Protein AF-X6FCH0-F1 (afdb_monomer_lite)

Sequence (86 aa):
MRVAAMTLAFYPGGSNLQAIRYAIMPQALPVILSVILYNFESNARSGMILGIVGAGGTGFLLADRMHAFRWPEAWSIIFMIIAMST

Structure (mmCIF, N/CA/C/O backbone):
data_AF-X6FCH0-F1
#
_entry.id   AF-X6FCH0-F1
#
loop_
_atom_site.group_PDB
_atom_site.id
_atom_site.type_symbol
_atom_site.label_atom_id
_atom_site.label_alt_id
_atom_site.label_comp_id
_atom_site.label_asym_id
_atom_site.label_entity_id
_atom_site.label_seq_id
_atom_site.pdbx_PDB_ins_code
_atom_site.Cartn_x
_atom_site.Cartn_y
_atom_site.Cartn_z
_atom_site.occupancy
_atom_site.B_iso_or_equiv
_atom_site.auth_seq_id
_atom_site.auth_comp_id
_atom_site.auth_asym_id
_atom_site.auth_atom_id
_atom_site.pdbx_PDB_model_num
ATOM 1 N N . MET A 1 1 ? 23.872 -12.091 -20.850 1.00 54.84 1 MET A N 1
ATOM 2 C CA . MET A 1 1 ? 22.657 -11.496 -21.463 1.00 54.84 1 MET A CA 1
ATOM 3 C C . MET A 1 1 ? 22.687 -9.968 -21.577 1.00 54.84 1 MET A C 1
ATOM 5 O O . MET A 1 1 ? 22.362 -9.482 -22.649 1.00 54.84 1 MET A O 1
ATOM 9 N N . ARG A 1 2 ? 23.113 -9.199 -20.557 1.00 56.41 2 ARG A N 1
ATOM 10 C CA . ARG A 1 2 ? 23.084 -7.712 -20.585 1.00 56.41 2 ARG A CA 1
ATOM 11 C C . ARG A 1 2 ? 23.909 -7.062 -21.715 1.00 56.41 2 ARG A C 1
ATOM 13 O O . ARG A 1 2 ? 23.499 -6.044 -22.254 1.00 56.41 2 ARG A O 1
ATOM 20 N N . VAL A 1 3 ? 25.030 -7.673 -22.105 1.00 56.84 3 VAL A N 1
ATOM 21 C CA . VAL A 1 3 ? 25.936 -7.134 -23.141 1.00 56.84 3 VAL A CA 1
ATOM 22 C C . VAL A 1 3 ? 25.393 -7.336 -24.566 1.00 56.84 3 VAL A C 1
ATOM 24 O O . VAL A 1 3 ? 25.558 -6.457 -25.399 1.00 56.84 3 VAL A O 1
ATOM 27 N N . ALA A 1 4 ? 24.673 -8.433 -24.835 1.00 58.75 4 ALA A N 1
ATOM 28 C CA . ALA A 1 4 ? 24.173 -8.761 -26.178 1.00 58.75 4 ALA A CA 1
ATOM 29 C C . ALA A 1 4 ? 23.015 -7.854 -26.646 1.00 58.75 4 ALA A C 1
ATOM 31 O O . ALA A 1 4 ? 22.931 -7.507 -27.820 1.00 58.75 4 ALA A O 1
ATOM 32 N N . ALA A 1 5 ? 22.133 -7.436 -25.730 1.00 60.00 5 ALA A N 1
ATOM 33 C CA . ALA A 1 5 ? 21.059 -6.487 -26.046 1.00 60.00 5 ALA A CA 1
ATOM 34 C C . ALA A 1 5 ? 21.601 -5.068 -26.296 1.00 60.00 5 ALA A C 1
ATOM 36 O O . ALA A 1 5 ? 21.086 -4.348 -27.148 1.00 60.00 5 ALA A O 1
ATOM 37 N N . MET A 1 6 ? 22.668 -4.684 -25.583 1.00 61.53 6 MET A N 1
ATOM 38 C CA . MET A 1 6 ? 23.349 -3.403 -25.779 1.00 61.53 6 MET A CA 1
ATOM 39 C C . MET A 1 6 ? 24.069 -3.369 -27.135 1.00 61.53 6 MET A C 1
ATOM 41 O O . MET A 1 6 ? 23.981 -2.379 -27.844 1.00 61.53 6 MET A O 1
ATOM 45 N N . THR A 1 7 ? 24.731 -4.451 -27.552 1.00 62.03 7 THR A N 1
ATOM 46 C CA . THR A 1 7 ? 25.464 -4.477 -28.829 1.00 62.03 7 THR A CA 1
ATOM 47 C C . THR A 1 7 ? 24.557 -4.510 -30.061 1.00 62.03 7 THR A C 1
ATOM 49 O O . THR A 1 7 ? 24.885 -3.872 -31.056 1.00 62.03 7 THR A O 1
ATOM 52 N N . LEU A 1 8 ? 23.399 -5.182 -30.008 1.00 64.06 8 LEU A N 1
ATOM 53 C CA . LEU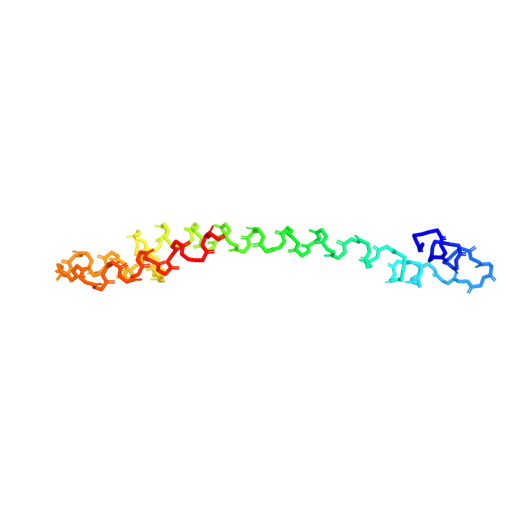 A 1 8 ? 22.412 -5.176 -31.105 1.00 64.06 8 LEU A CA 1
ATOM 54 C C . LEU A 1 8 ? 21.766 -3.796 -31.314 1.00 64.06 8 LEU A C 1
ATOM 56 O O . LEU A 1 8 ? 21.417 -3.433 -32.434 1.00 64.06 8 LEU A O 1
ATOM 60 N N . ALA A 1 9 ? 21.639 -3.019 -30.240 1.00 61.44 9 ALA A N 1
ATOM 61 C CA . ALA A 1 9 ? 21.061 -1.682 -30.250 1.00 61.44 9 ALA A CA 1
ATOM 62 C C . ALA A 1 9 ? 21.947 -0.619 -30.930 1.00 61.44 9 ALA A C 1
ATOM 64 O O . ALA A 1 9 ? 21.414 0.336 -31.489 1.00 61.44 9 ALA A O 1
ATOM 65 N N . PHE A 1 10 ? 23.274 -0.788 -30.899 1.00 65.12 10 PHE A N 1
ATOM 66 C CA . PHE A 1 10 ? 24.248 0.136 -31.505 1.00 65.12 10 PHE A CA 1
ATOM 67 C C . PHE A 1 10 ? 24.873 -0.401 -32.803 1.00 65.12 10 PHE A C 1
ATOM 69 O O . PHE A 1 10 ? 25.876 0.135 -33.275 1.00 65.12 10 PHE A O 1
ATOM 76 N N . TYR A 1 11 ? 24.304 -1.457 -33.394 1.00 68.25 11 TYR A N 1
ATOM 77 C CA . TYR A 1 11 ? 24.742 -1.943 -34.701 1.00 68.25 11 TYR A CA 1
ATOM 78 C C . TYR A 1 11 ? 24.430 -0.895 -35.788 1.00 68.25 11 TYR A C 1
ATOM 80 O O . TYR A 1 11 ? 23.371 -0.261 -35.714 1.00 68.25 11 TYR A O 1
ATOM 88 N N . PRO A 1 12 ? 25.290 -0.696 -36.806 1.00 55.47 12 PRO A N 1
ATOM 89 C CA . PRO A 1 12 ? 25.000 0.223 -37.904 1.00 55.47 12 PRO A CA 1
ATOM 90 C C . PRO A 1 12 ? 23.745 -0.246 -38.660 1.00 55.47 12 PRO A C 1
ATOM 92 O O . PRO A 1 12 ? 23.785 -1.199 -39.432 1.00 55.47 12 PRO A O 1
ATOM 95 N N . GLY A 1 13 ? 22.608 0.397 -38.365 1.00 65.94 13 GLY A N 1
ATOM 96 C CA . GLY A 1 13 ? 21.267 0.040 -38.851 1.00 65.94 13 GLY A CA 1
ATOM 97 C C . GLY A 1 13 ? 20.178 -0.027 -37.764 1.00 65.94 13 GLY A C 1
ATOM 98 O O . GLY A 1 13 ? 18.995 0.010 -38.095 1.00 65.94 13 GLY A O 1
ATOM 99 N N . GLY A 1 14 ? 20.542 -0.085 -36.478 1.00 66.31 14 GLY A N 1
ATOM 100 C CA . GLY A 1 14 ? 19.594 -0.058 -35.357 1.00 66.31 14 GLY A CA 1
ATOM 101 C C . GLY A 1 14 ? 19.088 1.356 -35.052 1.00 66.31 14 GLY A C 1
ATOM 102 O O . GLY A 1 14 ? 19.873 2.299 -34.976 1.00 66.31 14 GLY A O 1
ATOM 103 N N . SER A 1 15 ? 17.773 1.533 -34.870 1.00 76.06 15 SER A N 1
ATOM 104 C CA . SER A 1 15 ? 17.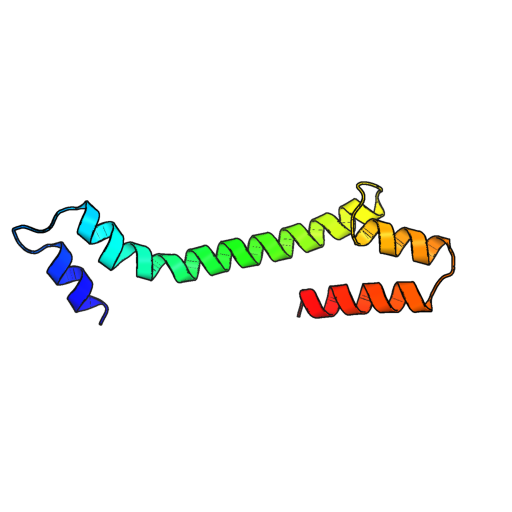220 2.839 -34.477 1.00 76.06 15 SER A CA 1
ATOM 105 C C . SER A 1 15 ? 17.346 3.064 -32.968 1.00 76.06 15 SER A C 1
ATOM 107 O O . SER A 1 15 ? 17.147 2.144 -32.170 1.00 76.06 15 SER A O 1
ATOM 109 N N . ASN A 1 16 ? 17.581 4.314 -32.553 1.00 71.12 16 ASN A N 1
ATOM 110 C CA . ASN A 1 16 ? 17.636 4.704 -31.135 1.00 71.12 16 ASN A CA 1
ATOM 111 C C . ASN A 1 16 ? 16.389 4.255 -30.343 1.00 71.12 16 ASN A C 1
ATOM 113 O O . ASN A 1 16 ? 16.461 3.983 -29.146 1.00 71.12 16 ASN A O 1
ATOM 117 N N . LEU A 1 17 ? 15.238 4.123 -31.011 1.00 74.38 17 LEU A N 1
ATOM 118 C CA . LEU A 1 17 ? 13.998 3.658 -30.393 1.00 74.38 17 LEU A CA 1
ATOM 119 C C . LEU A 1 17 ? 14.007 2.146 -30.100 1.00 74.38 17 LEU A C 1
ATOM 121 O O . LEU A 1 17 ? 13.441 1.721 -29.091 1.00 74.38 17 LEU A O 1
ATOM 125 N N . GLN A 1 18 ? 14.659 1.332 -30.937 1.00 73.69 18 GLN A N 1
ATOM 126 C CA . GLN A 1 18 ? 14.854 -0.099 -30.665 1.00 73.69 18 GLN A CA 1
ATOM 127 C C . GLN A 1 18 ? 15.809 -0.312 -29.486 1.00 73.69 18 GLN A C 1
ATOM 129 O O . GLN A 1 18 ? 15.530 -1.148 -28.626 1.00 73.69 18 GLN A O 1
ATOM 134 N N . ALA A 1 19 ? 16.867 0.499 -29.389 1.00 74.94 19 ALA A N 1
ATOM 135 C CA . ALA A 1 19 ? 17.784 0.492 -28.252 1.00 74.94 19 ALA A CA 1
ATOM 136 C C . ALA A 1 19 ? 17.052 0.736 -26.922 1.00 74.94 19 ALA A C 1
ATOM 138 O O . ALA A 1 19 ? 17.180 -0.036 -25.970 1.00 74.94 19 ALA A O 1
ATOM 139 N N . ILE A 1 20 ? 16.214 1.775 -26.872 1.00 76.94 20 ILE A N 1
ATOM 140 C CA . ILE A 1 20 ? 15.455 2.126 -25.668 1.00 76.94 20 ILE A CA 1
ATOM 141 C C . ILE A 1 20 ? 14.472 1.013 -25.294 1.00 76.94 20 ILE A C 1
ATOM 143 O O . ILE A 1 20 ? 14.429 0.607 -24.135 1.00 76.94 20 ILE A O 1
ATOM 147 N N . ARG A 1 21 ? 13.703 0.486 -26.254 1.00 78.12 21 ARG A N 1
ATOM 148 C CA . ARG A 1 21 ? 12.667 -0.522 -25.977 1.00 78.12 21 ARG A CA 1
ATOM 149 C C . ARG A 1 21 ? 13.220 -1.889 -25.586 1.00 78.12 21 ARG A C 1
ATOM 151 O O . ARG A 1 21 ? 12.618 -2.535 -24.740 1.00 78.12 21 ARG A O 1
ATOM 158 N N . TYR A 1 22 ? 14.329 -2.331 -26.176 1.00 76.75 22 TYR A N 1
ATOM 159 C CA . TYR A 1 22 ? 14.817 -3.705 -25.992 1.00 76.75 22 TYR A CA 1
ATOM 160 C C . TYR A 1 22 ? 16.060 -3.825 -25.111 1.00 76.75 22 TYR A C 1
ATOM 162 O O . TYR A 1 22 ? 16.287 -4.891 -24.543 1.00 76.75 22 TYR A O 1
ATOM 170 N N . ALA A 1 23 ? 16.846 -2.759 -24.947 1.00 75.62 23 ALA A N 1
ATOM 171 C CA . ALA A 1 23 ? 17.992 -2.774 -24.042 1.00 75.62 23 ALA A CA 1
ATOM 172 C C . ALA A 1 23 ? 17.672 -2.081 -22.713 1.00 75.62 23 ALA A C 1
ATOM 174 O O . ALA A 1 23 ? 17.950 -2.645 -21.658 1.00 75.62 23 ALA A O 1
ATOM 175 N N . ILE A 1 24 ? 17.075 -0.887 -22.739 1.00 79.31 24 ILE A N 1
ATOM 176 C CA . ILE A 1 24 ? 16.958 -0.033 -21.542 1.00 79.31 24 ILE A CA 1
ATOM 177 C C . ILE A 1 24 ? 15.655 -0.300 -20.778 1.00 79.31 24 ILE A C 1
ATOM 179 O O . ILE A 1 24 ? 15.685 -0.543 -19.572 1.00 79.31 24 ILE A O 1
ATOM 183 N N . MET A 1 25 ? 14.514 -0.308 -21.468 1.00 83.25 25 MET A N 1
ATOM 184 C CA . MET A 1 25 ? 13.193 -0.489 -20.862 1.00 83.25 25 MET A CA 1
ATOM 185 C C . MET A 1 25 ? 13.072 -1.792 -20.052 1.00 83.25 25 MET A C 1
ATOM 187 O O . MET A 1 25 ? 12.711 -1.686 -18.885 1.00 83.25 25 MET A O 1
ATOM 191 N N . PRO A 1 26 ? 13.426 -2.995 -20.554 1.00 83.50 26 PRO A N 1
ATOM 192 C CA . PRO A 1 26 ? 13.315 -4.226 -19.765 1.00 83.50 26 PRO A CA 1
ATOM 193 C C . PRO A 1 26 ? 14.269 -4.269 -18.564 1.00 83.50 26 PRO A C 1
ATOM 195 O O . PRO A 1 26 ? 14.028 -5.024 -17.628 1.00 83.50 26 PRO A O 1
ATOM 198 N N . GLN A 1 27 ? 15.336 -3.460 -18.559 1.00 82.94 27 GLN A N 1
ATOM 199 C CA . GLN A 1 27 ? 16.227 -3.324 -17.403 1.00 82.94 27 GLN A CA 1
ATOM 200 C C . GLN A 1 27 ? 15.682 -2.343 -16.359 1.00 82.94 27 GLN A C 1
ATOM 202 O O . GLN A 1 27 ? 15.879 -2.558 -15.166 1.00 82.94 27 GLN A O 1
ATOM 207 N N . ALA A 1 28 ? 14.998 -1.283 -16.791 1.00 88.31 28 ALA A N 1
ATOM 208 C CA . ALA A 1 28 ? 14.383 -0.297 -15.906 1.00 88.31 28 ALA A CA 1
ATOM 209 C C . ALA A 1 28 ? 13.005 -0.740 -15.384 1.00 88.31 28 ALA A C 1
ATOM 211 O O . ALA A 1 28 ? 12.607 -0.331 -14.295 1.00 88.31 28 ALA A O 1
ATOM 212 N N . LEU A 1 29 ? 12.289 -1.593 -16.126 1.00 91.38 29 LEU A N 1
ATOM 213 C CA . LEU A 1 29 ? 10.934 -2.043 -15.799 1.00 91.38 29 LEU A CA 1
ATOM 214 C C . LEU A 1 29 ? 10.825 -2.660 -14.395 1.00 91.38 29 LEU A C 1
ATOM 216 O O . LEU A 1 29 ? 9.922 -2.251 -13.671 1.00 91.38 29 LEU A O 1
ATOM 220 N N . PRO A 1 30 ? 11.724 -3.569 -13.953 1.00 91.62 30 PRO A N 1
ATOM 22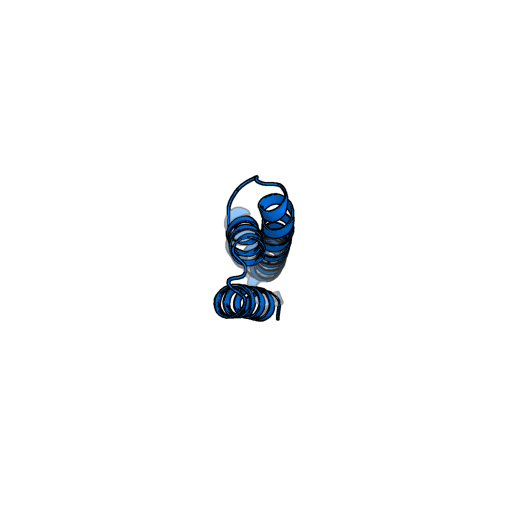1 C CA . PRO A 1 30 ? 11.639 -4.142 -12.612 1.00 91.62 30 PRO A CA 1
ATOM 222 C C . PRO A 1 30 ? 11.766 -3.073 -11.523 1.00 91.62 30 PRO A C 1
ATOM 224 O O . PRO A 1 30 ? 11.036 -3.110 -10.543 1.00 91.62 30 PRO A O 1
ATOM 227 N N . VAL A 1 31 ? 12.641 -2.079 -11.716 1.00 94.75 31 VAL A N 1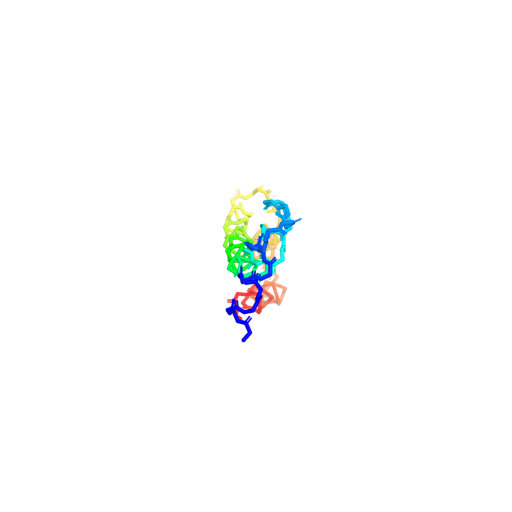
ATOM 228 C CA . VAL A 1 31 ? 12.836 -0.977 -10.759 1.00 94.75 31 VAL A CA 1
ATOM 229 C C . VAL A 1 31 ? 11.620 -0.054 -10.728 1.00 94.75 31 VAL A C 1
ATOM 231 O O . VAL A 1 31 ? 11.146 0.299 -9.653 1.00 94.75 31 VAL A O 1
ATOM 234 N N . ILE A 1 32 ? 11.087 0.311 -11.896 1.00 95.25 32 ILE A N 1
ATOM 235 C CA . ILE A 1 32 ? 9.883 1.142 -12.003 1.00 95.25 32 ILE A CA 1
ATOM 236 C C . ILE A 1 32 ? 8.697 0.438 -11.339 1.00 95.25 32 ILE A C 1
ATOM 238 O O . ILE A 1 32 ? 7.984 1.063 -10.560 1.00 95.25 32 ILE A O 1
ATOM 242 N N . LEU A 1 33 ? 8.511 -0.859 -11.598 1.00 96.19 33 LEU A N 1
ATOM 243 C CA . LEU A 1 33 ? 7.461 -1.655 -10.967 1.00 96.19 33 LEU A CA 1
ATOM 244 C C . LEU A 1 33 ? 7.622 -1.691 -9.447 1.00 96.19 33 LEU A C 1
ATOM 246 O O . LEU A 1 33 ? 6.643 -1.447 -8.749 1.00 96.19 33 LEU A O 1
ATOM 250 N N . SER A 1 34 ? 8.835 -1.902 -8.929 1.00 96.00 34 SER A N 1
ATOM 251 C CA . SER A 1 34 ? 9.089 -1.846 -7.485 1.00 96.00 34 SER A CA 1
ATOM 252 C C . SER A 1 34 ? 8.719 -0.490 -6.885 1.00 96.00 34 SER A C 1
ATOM 254 O O . SER A 1 34 ? 8.067 -0.439 -5.848 1.00 96.00 34 SER A O 1
ATOM 256 N N . VAL A 1 35 ? 9.082 0.615 -7.544 1.00 96.31 35 VAL A N 1
ATOM 257 C CA . VAL A 1 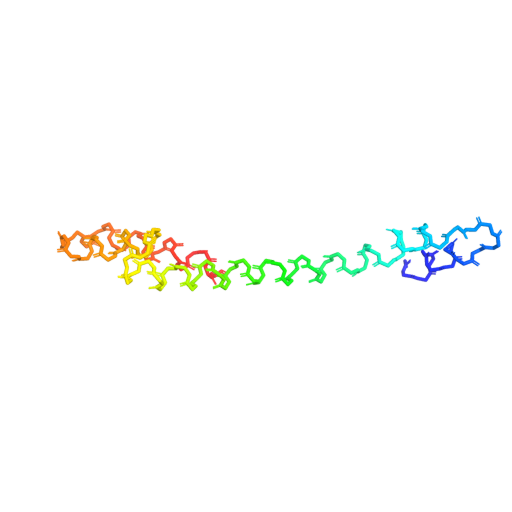35 ? 8.742 1.968 -7.076 1.00 96.31 35 VAL A CA 1
ATOM 258 C C . VAL A 1 35 ? 7.235 2.209 -7.128 1.00 96.31 35 VAL A C 1
ATOM 260 O O . VAL A 1 35 ? 6.683 2.772 -6.185 1.00 96.31 35 VAL A O 1
ATOM 263 N N . ILE A 1 36 ? 6.551 1.787 -8.192 1.00 96.50 36 ILE A N 1
ATOM 264 C CA . ILE A 1 36 ? 5.095 1.932 -8.313 1.00 96.50 36 ILE A CA 1
ATOM 265 C C . ILE A 1 36 ? 4.385 1.116 -7.232 1.00 96.50 36 ILE A C 1
ATOM 267 O O . ILE A 1 36 ? 3.502 1.650 -6.570 1.00 96.50 36 ILE A O 1
ATOM 271 N N . LEU A 1 37 ? 4.779 -0.141 -7.024 1.00 94.56 37 LEU A N 1
ATOM 272 C CA . LEU A 1 37 ? 4.189 -1.018 -6.011 1.00 94.56 37 LEU A CA 1
ATOM 273 C C . LEU A 1 37 ? 4.429 -0.487 -4.598 1.00 94.56 37 LEU A C 1
ATOM 275 O O . LEU A 1 37 ? 3.495 -0.425 -3.806 1.00 94.56 37 LEU A O 1
ATOM 279 N N . TYR A 1 38 ? 5.644 -0.020 -4.314 1.00 94.06 38 TYR A N 1
ATOM 280 C CA . TYR A 1 38 ? 5.970 0.617 -3.043 1.00 94.06 38 TYR A CA 1
ATOM 281 C C . TYR A 1 38 ? 5.125 1.873 -2.797 1.00 94.06 38 TYR A C 1
ATOM 283 O O . TYR A 1 38 ? 4.557 2.058 -1.721 1.00 94.06 38 TYR A O 1
ATOM 291 N N . ASN A 1 39 ? 4.990 2.736 -3.808 1.00 94.56 39 ASN A N 1
ATOM 292 C CA . ASN A 1 39 ? 4.132 3.911 -3.696 1.00 94.56 39 ASN A CA 1
ATOM 293 C C . ASN A 1 39 ? 2.662 3.516 -3.556 1.00 94.56 39 ASN A C 1
ATOM 295 O O . ASN A 1 39 ? 1.944 4.154 -2.798 1.00 94.56 39 ASN A O 1
ATOM 299 N N . PHE A 1 40 ? 2.192 2.485 -4.254 1.00 93.00 40 PHE A N 1
ATOM 300 C CA . PHE A 1 40 ? 0.826 1.990 -4.118 1.00 93.00 40 PHE A CA 1
ATOM 301 C C . PHE A 1 40 ? 0.543 1.506 -2.690 1.00 93.00 40 PHE A C 1
ATOM 303 O O . PHE A 1 40 ? -0.441 1.934 -2.093 1.00 93.00 40 PHE A O 1
ATOM 310 N N . GLU A 1 41 ? 1.427 0.693 -2.115 1.00 91.56 41 GLU A N 1
ATOM 311 C CA . GLU A 1 41 ? 1.323 0.217 -0.732 1.00 91.56 41 GLU A CA 1
ATOM 312 C C . GLU A 1 41 ? 1.340 1.384 0.272 1.00 91.56 41 GLU A C 1
ATOM 314 O O . GLU A 1 41 ? 0.473 1.493 1.144 1.00 91.56 41 GLU A O 1
ATOM 319 N N . SER A 1 42 ? 2.282 2.316 0.106 1.00 91.19 42 SER A N 1
ATOM 320 C CA . SER A 1 42 ? 2.406 3.508 0.951 1.00 91.19 42 SER A CA 1
ATOM 321 C C . SER A 1 42 ? 1.175 4.422 0.865 1.00 91.19 42 SER A C 1
ATOM 323 O O . SER A 1 42 ? 0.666 4.906 1.883 1.00 91.19 42 SER A O 1
ATOM 325 N N . ASN A 1 43 ? 0.637 4.613 -0.341 1.00 91.44 43 ASN A N 1
ATOM 326 C CA . ASN A 1 43 ? -0.586 5.380 -0.560 1.00 91.44 43 ASN A CA 1
ATOM 327 C C . ASN A 1 43 ? -1.811 4.663 0.017 1.00 91.44 43 ASN A C 1
ATOM 329 O O . ASN A 1 43 ? -2.661 5.319 0.615 1.00 91.44 43 ASN A O 1
ATOM 333 N N . ALA A 1 44 ? -1.892 3.333 -0.089 1.00 89.19 44 ALA A N 1
ATOM 334 C CA . ALA A 1 44 ? -2.957 2.552 0.533 1.00 89.19 44 ALA A CA 1
ATOM 335 C C . ALA A 1 44 ? -2.943 2.724 2.060 1.00 89.19 44 ALA A C 1
ATOM 337 O O . ALA A 1 44 ? -3.985 2.989 2.658 1.00 89.19 44 ALA A O 1
ATOM 338 N N . ARG A 1 45 ? -1.764 2.665 2.692 1.00 88.38 45 ARG A N 1
ATOM 339 C CA . ARG A 1 45 ? -1.589 2.890 4.137 1.00 88.38 45 ARG A CA 1
ATOM 340 C C . ARG A 1 45 ? -1.973 4.310 4.558 1.00 88.38 45 ARG A C 1
ATOM 342 O O . ARG A 1 45 ? -2.736 4.492 5.504 1.00 88.38 45 ARG A O 1
ATOM 349 N N . SER A 1 46 ? -1.491 5.313 3.831 1.00 88.88 46 SER A N 1
ATOM 350 C CA . SER A 1 46 ? -1.826 6.719 4.091 1.00 88.88 46 SER A CA 1
ATOM 351 C C . SER A 1 46 ? -3.328 6.984 3.912 1.00 88.88 46 SER A C 1
ATOM 353 O O . SER A 1 46 ? -3.935 7.693 4.713 1.00 88.88 46 SER A O 1
ATOM 355 N N . GLY A 1 47 ? -3.960 6.344 2.923 1.00 90.31 47 GLY A N 1
ATOM 356 C CA . GLY A 1 47 ? -5.404 6.389 2.701 1.00 90.31 47 GLY A CA 1
ATOM 357 C C . GLY A 1 47 ? -6.222 5.773 3.840 1.00 90.31 47 GLY A C 1
ATOM 358 O O . GLY A 1 47 ? -7.297 6.276 4.149 1.00 90.31 47 GLY A O 1
ATOM 359 N N . MET A 1 48 ? -5.716 4.742 4.527 1.00 89.81 48 MET A N 1
ATOM 360 C CA . MET A 1 48 ? -6.368 4.212 5.734 1.00 89.81 48 MET A CA 1
ATOM 361 C C . MET A 1 48 ? -6.354 5.232 6.876 1.00 89.81 48 MET A C 1
ATOM 363 O O . MET A 1 48 ? -7.377 5.432 7.523 1.00 89.81 48 MET A O 1
ATOM 367 N N . ILE A 1 49 ? -5.227 5.915 7.098 1.00 88.31 49 ILE A N 1
ATOM 368 C CA . ILE A 1 49 ? -5.124 6.961 8.127 1.00 88.31 49 ILE A CA 1
ATOM 369 C C . ILE A 1 49 ? -6.109 8.096 7.821 1.00 88.31 49 ILE A C 1
ATOM 371 O O . ILE A 1 49 ? -6.865 8.508 8.697 1.00 88.31 49 ILE A O 1
ATOM 375 N N . LEU A 1 50 ? -6.166 8.549 6.564 1.00 91.44 50 LEU A N 1
ATOM 376 C CA . LEU A 1 50 ? -7.146 9.546 6.120 1.00 91.44 50 LEU A CA 1
ATOM 377 C C . LEU A 1 50 ? -8.594 9.047 6.254 1.00 91.44 50 LEU A C 1
ATOM 379 O O . LEU A 1 50 ? -9.488 9.822 6.593 1.00 91.44 50 LEU A O 1
ATOM 383 N N . GLY A 1 51 ? -8.831 7.752 6.042 1.00 89.25 51 GLY A N 1
ATOM 384 C CA . GLY A 1 51 ? -10.142 7.134 6.215 1.00 89.25 51 GLY A CA 1
ATOM 385 C C . GLY A 1 51 ? -10.658 7.207 7.651 1.00 89.25 51 GLY A C 1
ATOM 386 O O . GLY A 1 51 ? -11.843 7.461 7.846 1.00 89.25 51 GLY A O 1
ATOM 387 N N . ILE A 1 52 ? -9.778 7.084 8.651 1.00 87.94 52 ILE A N 1
ATOM 388 C CA . ILE A 1 52 ? -10.143 7.261 10.070 1.00 87.94 52 ILE A CA 1
ATOM 389 C C . ILE A 1 52 ? -10.633 8.695 10.340 1.00 87.94 52 ILE A C 1
ATOM 391 O O . ILE A 1 52 ? -11.547 8.892 11.133 1.00 87.94 52 ILE A O 1
ATOM 395 N N . VAL A 1 53 ? -10.076 9.695 9.646 1.00 86.12 53 VAL A N 1
ATOM 396 C CA . VAL A 1 53 ? -10.467 11.115 9.771 1.00 86.12 53 VAL A CA 1
ATOM 397 C C . VAL A 1 53 ? -11.787 11.428 9.038 1.00 86.12 53 VAL A C 1
ATOM 399 O O . VAL A 1 53 ? -12.313 12.531 9.149 1.00 86.12 53 VAL A O 1
ATOM 402 N N . GLY A 1 54 ? -12.366 10.462 8.314 1.00 82.69 54 GLY A N 1
ATOM 403 C CA . GLY A 1 54 ? -13.665 10.606 7.645 1.00 82.69 54 GLY A CA 1
ATOM 404 C C . GLY A 1 54 ? -13.596 10.820 6.132 1.00 82.69 54 GLY A C 1
ATOM 405 O O . GLY A 1 54 ? -14.625 11.076 5.514 1.00 82.69 54 GLY A O 1
ATOM 406 N N . ALA A 1 55 ? -12.424 10.661 5.504 1.00 83.25 55 ALA A N 1
ATOM 407 C CA . ALA A 1 55 ? -12.288 10.720 4.041 1.00 83.25 55 ALA A CA 1
ATOM 408 C C . ALA A 1 55 ? -12.910 9.506 3.305 1.00 83.25 55 ALA A C 1
ATOM 410 O O . ALA A 1 55 ? -12.934 9.476 2.075 1.00 83.25 55 ALA A O 1
ATOM 411 N N . GLY A 1 56 ? -13.416 8.507 4.044 1.00 83.69 56 GLY A N 1
ATOM 412 C CA . GLY A 1 56 ? -13.945 7.246 3.511 1.00 83.69 56 GLY A CA 1
ATOM 413 C C . GLY A 1 56 ? -12.882 6.144 3.356 1.00 83.69 56 GLY A C 1
ATOM 414 O O . GLY A 1 56 ? -11.722 6.314 3.718 1.00 83.69 56 GLY A O 1
ATOM 415 N N . GLY A 1 57 ? -13.276 4.974 2.840 1.00 86.44 57 GLY A N 1
ATOM 416 C CA . GLY A 1 57 ? -12.368 3.841 2.581 1.00 86.44 57 GLY A CA 1
ATOM 417 C C . GLY A 1 57 ? -12.193 2.851 3.745 1.00 86.44 57 GLY A C 1
ATOM 418 O O . GLY A 1 57 ? -13.003 2.794 4.669 1.00 86.44 57 GLY A O 1
ATOM 419 N N . THR A 1 58 ? -11.138 2.029 3.701 1.00 86.06 58 THR A N 1
ATOM 420 C CA . THR A 1 58 ? -10.928 0.917 4.655 1.00 86.06 58 THR A CA 1
ATOM 421 C C . THR A 1 58 ? -10.713 1.395 6.094 1.00 86.06 58 THR A C 1
ATOM 423 O O . THR A 1 58 ? -11.211 0.775 7.030 1.00 86.06 58 THR A O 1
ATOM 426 N N . GLY A 1 59 ? -10.030 2.531 6.280 1.00 88.25 59 GLY A N 1
ATOM 427 C CA . GLY A 1 59 ? -9.847 3.137 7.603 1.00 88.25 59 GLY A CA 1
ATOM 428 C C . GLY A 1 59 ? -11.137 3.702 8.199 1.00 88.25 59 GLY A C 1
ATOM 429 O O . GLY A 1 59 ? -11.336 3.620 9.408 1.00 88.25 59 GLY A O 1
ATOM 430 N N . PHE A 1 60 ? -12.048 4.190 7.350 1.00 92.12 60 PHE A N 1
ATOM 431 C CA . PHE A 1 60 ? -13.380 4.617 7.778 1.00 92.12 60 PHE A CA 1
ATOM 432 C C . PHE A 1 60 ? -14.208 3.426 8.268 1.00 92.12 60 PHE A C 1
ATOM 434 O O . PHE A 1 60 ? -14.807 3.496 9.334 1.00 92.12 60 PHE A O 1
ATOM 441 N N . LEU A 1 61 ? -14.188 2.304 7.535 1.00 90.06 61 LEU A N 1
ATOM 442 C CA . LEU A 1 61 ? -14.865 1.074 7.960 1.00 90.06 61 LEU A CA 1
ATOM 443 C C . LEU A 1 61 ? -14.327 0.564 9.299 1.00 90.06 61 LEU A C 1
ATOM 445 O O . LEU A 1 61 ? -15.110 0.132 10.137 1.00 90.06 61 LEU A O 1
ATOM 449 N N . LEU A 1 62 ? -13.013 0.627 9.526 1.00 90.81 62 LEU A N 1
ATOM 450 C CA . LEU A 1 62 ? -12.436 0.264 10.818 1.00 90.81 62 LEU A CA 1
ATOM 451 C C . LEU A 1 62 ? -12.961 1.174 11.938 1.00 90.81 62 LEU A C 1
ATOM 453 O O . LEU A 1 62 ? -13.458 0.667 12.943 1.00 90.81 62 LEU A O 1
ATOM 457 N N . ALA A 1 63 ? -12.893 2.495 11.747 1.00 90.94 63 ALA A N 1
ATOM 458 C CA . ALA A 1 63 ? -13.369 3.469 12.726 1.00 90.94 63 ALA A CA 1
ATOM 459 C C . ALA A 1 63 ? -14.867 3.289 13.033 1.00 90.94 63 ALA A C 1
ATOM 461 O O . ALA A 1 63 ? -15.248 3.227 14.199 1.00 90.94 63 ALA A O 1
ATOM 462 N N . ASP A 1 64 ? -15.704 3.102 12.009 1.00 92.88 64 ASP A N 1
ATOM 463 C CA . ASP A 1 64 ? -17.139 2.823 12.140 1.00 92.88 64 ASP A CA 1
ATOM 464 C C . ASP A 1 64 ? -17.411 1.576 13.000 1.00 92.88 64 ASP A C 1
ATOM 466 O O . ASP A 1 64 ? -18.196 1.625 13.947 1.00 92.88 64 ASP A O 1
ATOM 470 N N . ARG A 1 65 ? -16.710 0.460 12.748 1.00 92.56 65 ARG A N 1
ATOM 471 C CA . ARG A 1 65 ? -16.889 -0.774 13.539 1.00 92.56 65 ARG A CA 1
ATOM 472 C C . ARG A 1 65 ? -16.374 -0.651 14.964 1.00 92.56 65 ARG A C 1
ATOM 474 O O . ARG A 1 65 ? -16.984 -1.227 15.865 1.00 92.56 65 ARG A O 1
ATOM 481 N N . MET A 1 66 ? -15.309 0.117 15.182 1.00 91.50 66 MET A N 1
ATOM 482 C CA . MET A 1 66 ? -14.832 0.441 16.526 1.00 91.50 66 MET A CA 1
ATOM 483 C C . MET A 1 66 ? -15.853 1.296 17.289 1.00 91.50 66 MET A C 1
ATOM 485 O O . MET A 1 66 ? -16.155 0.989 18.440 1.00 91.50 66 MET A O 1
ATOM 489 N N . HIS A 1 67 ? -16.446 2.306 16.645 1.00 92.19 67 HIS A N 1
ATOM 490 C CA . HIS A 1 67 ? -17.499 3.138 17.239 1.00 92.19 67 HIS A CA 1
ATOM 491 C C . HIS A 1 67 ? -18.799 2.364 17.499 1.00 92.19 67 HIS A C 1
ATOM 493 O O . HIS A 1 6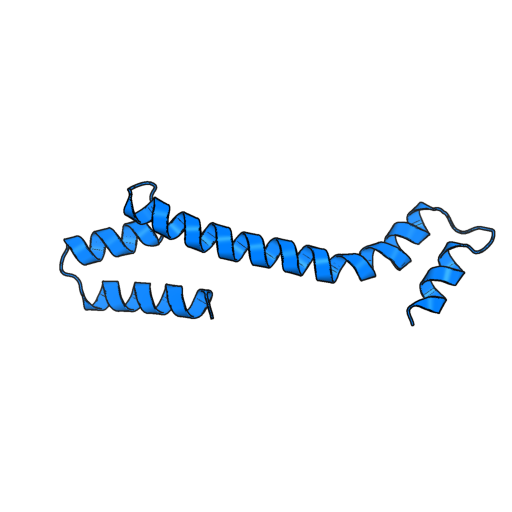7 ? -19.477 2.619 18.490 1.00 92.19 67 HIS A O 1
ATOM 499 N N . ALA A 1 68 ? -19.122 1.383 16.656 1.00 93.75 68 ALA A N 1
ATOM 500 C CA . ALA A 1 68 ? -20.271 0.497 16.829 1.00 93.75 68 ALA A CA 1
ATOM 501 C C . ALA A 1 68 ? -20.045 -0.632 17.860 1.00 93.75 68 ALA A C 1
ATOM 503 O O . ALA A 1 68 ? -20.902 -1.504 17.991 1.00 93.75 68 ALA A O 1
ATOM 504 N N . PHE A 1 69 ? -18.900 -0.663 18.561 1.00 92.12 69 PHE A N 1
ATOM 505 C CA . PHE A 1 69 ? -18.492 -1.740 19.482 1.00 92.12 69 PHE A CA 1
ATOM 506 C C . PHE A 1 69 ? -18.509 -3.149 18.851 1.00 92.12 69 PHE A C 1
ATOM 508 O O . PHE A 1 69 ? -18.645 -4.168 19.534 1.00 92.12 69 PHE A O 1
ATOM 515 N N . ARG A 1 70 ? -18.329 -3.219 17.529 1.00 93.31 70 ARG A N 1
ATOM 516 C CA . ARG A 1 70 ? -18.292 -4.444 16.723 1.00 93.31 70 ARG A CA 1
ATOM 517 C C . ARG A 1 70 ? -16.865 -4.969 16.611 1.00 93.31 70 ARG A C 1
ATOM 519 O O . ARG A 1 70 ? -16.216 -4.907 15.566 1.00 93.31 70 ARG A O 1
ATOM 526 N N . TRP A 1 71 ? -16.356 -5.441 17.746 1.00 91.44 71 TRP A N 1
ATOM 527 C CA . TRP A 1 71 ? -14.975 -5.902 17.889 1.00 91.44 71 TRP A CA 1
ATOM 528 C C . TRP A 1 71 ? -14.591 -7.056 16.953 1.00 91.44 71 TRP A C 1
ATOM 530 O O . TRP A 1 71 ? -13.511 -6.967 16.369 1.00 91.44 71 TRP A O 1
ATOM 540 N N . PRO A 1 72 ? -15.417 -8.103 16.741 1.00 92.94 72 PRO A N 1
ATOM 541 C CA . PRO A 1 72 ? -15.069 -9.187 15.817 1.00 92.94 72 PRO A CA 1
ATOM 542 C C . PRO A 1 72 ? -14.783 -8.684 14.396 1.00 92.94 72 PRO A C 1
ATOM 544 O O . PRO A 1 72 ? -13.830 -9.110 13.743 1.00 92.94 72 PRO A O 1
ATOM 547 N N . GLU A 1 73 ? -15.574 -7.724 13.928 1.00 90.81 73 GLU A N 1
ATOM 548 C CA . GLU A 1 73 ? -15.432 -7.135 12.605 1.00 90.81 73 GLU A CA 1
ATOM 549 C C . GLU A 1 73 ? -14.251 -6.168 12.536 1.00 90.81 73 GLU A C 1
ATOM 551 O O . GLU A 1 73 ? -13.520 -6.185 11.547 1.00 90.81 73 GLU A O 1
ATOM 556 N N . ALA A 1 74 ? -14.004 -5.384 13.589 1.00 92.50 74 ALA A N 1
ATOM 557 C CA . ALA A 1 74 ? -12.810 -4.546 13.684 1.00 92.50 74 ALA A CA 1
ATOM 558 C C . ALA A 1 74 ? -11.521 -5.387 13.588 1.00 92.50 74 ALA A C 1
ATOM 560 O O . ALA A 1 74 ? -10.627 -5.054 12.810 1.00 92.50 74 ALA A O 1
ATOM 561 N N . TRP A 1 75 ? -11.458 -6.527 14.288 1.00 93.31 75 TRP A N 1
ATOM 562 C CA . TRP A 1 75 ? -10.329 -7.459 14.203 1.00 93.31 75 TRP A CA 1
ATOM 563 C C . TRP A 1 75 ? -10.131 -8.016 12.793 1.00 93.31 75 TRP A C 1
ATOM 565 O O . TRP A 1 75 ? -9.000 -8.057 12.312 1.00 93.31 75 TRP A O 1
ATOM 575 N N . SER A 1 76 ? -11.212 -8.384 12.097 1.00 92.69 76 SER A N 1
ATOM 576 C CA . SER A 1 76 ? -11.118 -8.872 10.713 1.00 92.69 76 SER A CA 1
ATOM 577 C C . SER A 1 76 ? -10.504 -7.834 9.761 1.00 92.69 76 SER A C 1
ATOM 579 O O . SER A 1 76 ? -9.664 -8.177 8.929 1.00 92.69 76 SER A O 1
ATOM 581 N N . ILE A 1 77 ? -10.856 -6.554 9.933 1.00 91.31 77 ILE A N 1
ATOM 582 C CA . ILE A 1 77 ? -10.326 -5.451 9.123 1.00 91.31 77 ILE A CA 1
ATOM 583 C C . ILE A 1 77 ? -8.848 -5.207 9.456 1.00 91.31 77 ILE A C 1
ATOM 585 O O . ILE A 1 77 ? -8.038 -5.037 8.549 1.00 91.31 77 ILE A O 1
ATOM 589 N N . ILE A 1 78 ? -8.471 -5.250 10.738 1.00 90.81 78 ILE A N 1
ATOM 590 C CA . ILE A 1 78 ? -7.072 -5.112 11.170 1.00 90.81 78 ILE A CA 1
ATOM 591 C C . ILE A 1 78 ? -6.202 -6.224 10.570 1.00 90.81 78 ILE A C 1
ATOM 593 O O . ILE A 1 78 ? -5.141 -5.935 10.016 1.00 90.81 78 ILE A O 1
ATOM 597 N N . PHE A 1 79 ? -6.654 -7.481 10.611 1.00 92.44 79 PHE A N 1
ATOM 598 C CA . PHE A 1 79 ? -5.912 -8.591 10.007 1.00 92.44 79 PHE A CA 1
ATOM 599 C C . PHE A 1 79 ? -5.747 -8.433 8.496 1.00 92.44 79 PHE A C 1
ATOM 601 O O . PHE A 1 79 ? -4.659 -8.675 7.979 1.00 92.44 79 PHE A O 1
ATOM 608 N N . MET A 1 80 ? -6.788 -7.978 7.795 1.00 90.25 80 MET A N 1
ATOM 609 C CA . MET A 1 80 ? -6.710 -7.697 6.360 1.00 90.25 80 MET A CA 1
ATOM 610 C C . MET A 1 80 ? -5.662 -6.618 6.041 1.00 90.25 80 MET A C 1
ATOM 612 O O . MET A 1 80 ? -4.911 -6.758 5.078 1.00 90.25 80 MET A O 1
ATOM 616 N N . ILE A 1 81 ? -5.574 -5.565 6.859 1.00 89.06 81 ILE A N 1
ATOM 617 C CA . ILE A 1 81 ? -4.582 -4.493 6.692 1.00 89.06 81 ILE A CA 1
ATOM 618 C C . ILE A 1 81 ? -3.158 -5.024 6.903 1.00 89.06 81 ILE A C 1
ATOM 620 O O . ILE A 1 81 ? -2.272 -4.734 6.100 1.00 89.06 81 ILE A O 1
ATOM 624 N N . ILE A 1 82 ? -2.939 -5.824 7.950 1.00 88.19 82 ILE A N 1
ATOM 625 C CA . ILE A 1 82 ? -1.625 -6.417 8.242 1.00 88.19 82 ILE A CA 1
ATOM 626 C C . ILE A 1 82 ? -1.201 -7.369 7.121 1.00 88.19 82 ILE A C 1
ATOM 628 O O . ILE A 1 82 ? -0.062 -7.295 6.667 1.00 88.19 82 ILE A O 1
ATOM 632 N N . ALA A 1 83 ? -2.119 -8.207 6.634 1.00 87.88 83 ALA A N 1
ATOM 633 C CA . ALA A 1 83 ? -1.861 -9.138 5.538 1.00 87.88 83 ALA A CA 1
ATOM 634 C C . ALA A 1 83 ? -1.506 -8.435 4.219 1.00 87.88 83 ALA A C 1
ATOM 636 O O . ALA A 1 83 ? -0.791 -9.007 3.410 1.00 87.88 83 ALA A O 1
ATOM 637 N N . MET A 1 84 ? -1.990 -7.209 3.990 1.00 83.56 84 MET A N 1
ATOM 638 C CA . MET A 1 84 ? -1.599 -6.424 2.814 1.00 83.56 84 MET A CA 1
ATOM 639 C C . MET A 1 84 ? -0.266 -5.686 2.999 1.00 83.56 84 MET A C 1
ATOM 641 O O . MET A 1 84 ? 0.378 -5.335 2.016 1.00 83.56 84 MET A O 1
ATOM 645 N N . SER A 1 85 ? 0.135 -5.420 4.244 1.00 78.75 85 SER A N 1
ATOM 646 C CA . SER A 1 85 ? 1.385 -4.722 4.571 1.00 78.75 85 SER A CA 1
ATOM 647 C C . SER A 1 85 ? 2.589 -5.657 4.749 1.00 78.75 85 SER A C 1
ATOM 649 O O . SER A 1 85 ? 3.703 -5.148 4.884 1.00 78.75 85 SER A O 1
ATOM 651 N N . THR A 1 86 ? 2.369 -6.971 4.840 1.00 70.81 86 THR A N 1
ATOM 652 C CA . THR A 1 86 ? 3.394 -8.000 5.097 1.00 70.81 86 THR A CA 1
ATOM 653 C C . THR A 1 86 ? 3.645 -8.800 3.831 1.00 70.81 86 THR A C 1
ATOM 655 O O . THR A 1 86 ? 4.831 -9.039 3.519 1.00 70.81 86 THR A O 1
#

pLDDT: mean 83.6, std 11.66, range [54.84, 96.5]

Foldseek 3Di:
DLVVLCVVCPPVPHDVVSSCVRRPCVVCVVVVVVVVVVVVLVVLVVVLVVLCVPPNDLVVVLNVCVVVVVVVVNVVSVVVNVVSND

Secondary structure (DSSP, 8-state):
-HHHHHHHHTSTT--HHHHIIIIIHHHHHHHHHHHHHHHHHHHHHHHHHHIIIII-SHHHHHHHHHHTT-HHHHHHHHHHHHHHH-

Radius of gyration: 22.63 Å; chains: 1; bounding box: 46×23×58 Å